Protein AF-A0A3N5IAL2-F1 (afdb_monomer)

pLDDT: mean 87.72, std 10.34, range [43.19, 95.81]

Secondary structure (DSSP, 8-state):
-----PPP----EEEEEEEEE-SS-EEEEEE---TTHHHHHHHHHHHHHHHS---B-------TT--STT---TT-SS-HHHHHHHHHH--B--SSSS-----B---SSS---GGGB-

Radius of gyration: 23.68 Å; Cα contacts (8 Å, |Δi|>4): 83; chains: 1; bounding box: 63×30×64 Å

Sequence (118 aa):
MQRNWRELIRPKKLEVDPDDHSRFYGKFVCEPLERGYGVTIGNSLRRVLISSLQGAAIVSVKIEGVLHEFSTIPGVVEDVTDILLNLKEVRCRLRGEEPRTIKLTKSGEGLVKAKDIL

Foldseek 3Di:
DDDPDDDFDAFPDWDWDPVFDDPPDTDIDTDDHDVPVCVVVVVVVVCCVVPPDDADADPDDDDPPDDDQQAADPPDPDGSVVVVVVRRVDGDDDDDDDDDDWDADDDDDDDDDPVRID

Nearest PDB structures (foldseek):
  4yfx-assembly1_B  TM=9.278E-01  e=4.797E-05  Escherichia coli O139:H28 str. E24377A
  4noi-assembly1_A  TM=7.561E-01  e=6.057E-03  Campylobacter jejuni subsp. jejuni NCTC 11168 = ATCC 700819

Structure (mmCIF, N/CA/C/O backbone):
data_AF-A0A3N5IAL2-F1
#
_entry.id   AF-A0A3N5IAL2-F1
#
loop_
_atom_site.group_PDB
_atom_site.id
_atom_site.type_symbol
_atom_site.label_atom_id
_atom_site.label_alt_id
_atom_site.label_comp_id
_atom_site.label_asym_id
_atom_site.label_entity_id
_atom_site.label_seq_id
_atom_site.pdbx_PDB_ins_code
_atom_site.Cartn_x
_atom_site.Cartn_y
_atom_site.Cartn_z
_atom_site.occupancy
_atom_site.B_iso_or_equiv
_atom_site.auth_seq_id
_atom_site.auth_comp_id
_atom_site.auth_asym_id
_atom_site.auth_atom_id
_atom_site.pdbx_PDB_model_num
ATOM 1 N N . MET A 1 1 ? 39.621 13.969 -38.472 1.00 43.19 1 MET A N 1
ATOM 2 C CA . MET A 1 1 ? 39.101 13.512 -37.165 1.00 43.19 1 MET A CA 1
ATOM 3 C C . MET A 1 1 ? 37.587 13.380 -37.289 1.00 43.19 1 MET A C 1
ATOM 5 O O . MET A 1 1 ? 36.880 14.377 -37.230 1.00 43.19 1 MET A O 1
ATOM 9 N N . GLN A 1 2 ? 37.097 12.185 -37.625 1.00 47.31 2 GLN A N 1
ATOM 10 C CA . GLN A 1 2 ? 35.679 11.959 -37.908 1.00 47.31 2 GLN A CA 1
ATOM 11 C C . GLN A 1 2 ? 34.928 11.905 -36.576 1.00 47.31 2 GLN A C 1
ATOM 13 O O . GLN A 1 2 ? 35.135 11.017 -35.753 1.00 47.31 2 GLN A O 1
ATOM 18 N N . ARG A 1 3 ? 34.128 12.934 -36.317 1.00 52.09 3 ARG A N 1
ATOM 19 C CA . ARG A 1 3 ? 33.300 13.044 -35.124 1.00 52.09 3 ARG A CA 1
ATOM 20 C C . ARG A 1 3 ? 32.190 11.974 -35.201 1.00 52.09 3 ARG A C 1
ATOM 22 O O . ARG A 1 3 ? 31.210 12.166 -35.907 1.00 52.09 3 ARG A O 1
ATOM 29 N N . ASN A 1 4 ? 32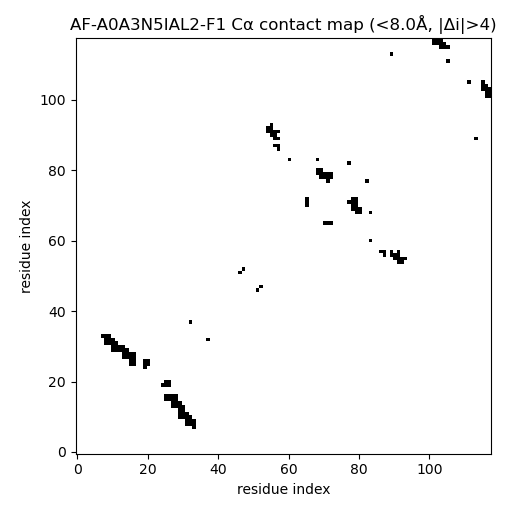.349 10.853 -34.495 1.00 54.28 4 ASN A N 1
ATOM 30 C CA . ASN A 1 4 ? 31.370 9.755 -34.406 1.00 54.28 4 ASN A CA 1
ATOM 31 C C . ASN A 1 4 ? 30.163 10.100 -33.500 1.00 54.28 4 ASN A C 1
ATOM 33 O O . ASN A 1 4 ? 29.844 9.352 -32.580 1.00 54.28 4 ASN A O 1
ATOM 37 N N . TRP A 1 5 ? 29.478 11.223 -33.722 1.00 63.41 5 TRP A N 1
ATOM 38 C CA . TRP A 1 5 ? 28.166 11.444 -33.099 1.00 63.41 5 TRP A CA 1
ATOM 39 C C . TRP A 1 5 ? 27.088 10.952 -34.062 1.00 63.41 5 TRP A C 1
ATOM 41 O O . TRP A 1 5 ? 26.652 11.665 -34.958 1.00 63.41 5 TRP A O 1
ATOM 51 N N . ARG A 1 6 ? 26.669 9.695 -33.901 1.00 66.12 6 ARG A N 1
ATOM 52 C CA . ARG A 1 6 ? 25.348 9.288 -34.390 1.00 66.12 6 ARG A CA 1
ATOM 53 C C . ARG A 1 6 ? 24.314 9.947 -33.479 1.00 66.12 6 ARG A C 1
ATOM 55 O O . ARG A 1 6 ? 24.491 9.936 -32.261 1.00 66.12 6 ARG A O 1
ATOM 62 N N . GLU A 1 7 ? 23.287 10.564 -34.057 1.00 74.19 7 GLU A N 1
ATOM 63 C CA . GLU A 1 7 ? 22.156 11.066 -33.277 1.00 74.19 7 GLU A CA 1
ATOM 64 C C . GLU A 1 7 ? 21.548 9.914 -32.468 1.00 74.19 7 GLU A C 1
ATOM 66 O O . GLU A 1 7 ? 21.325 8.828 -32.999 1.00 74.19 7 GLU A O 1
ATOM 71 N N . LEU A 1 8 ? 21.317 10.152 -31.176 1.00 76.38 8 LEU A N 1
ATOM 72 C CA . LEU A 1 8 ? 20.697 9.180 -30.277 1.00 76.38 8 LEU A CA 1
ATOM 73 C C . LEU A 1 8 ? 19.287 8.834 -30.762 1.00 76.38 8 LEU A C 1
ATOM 75 O O . LEU A 1 8 ? 18.479 9.739 -30.989 1.00 76.38 8 LEU A O 1
ATOM 79 N N . ILE A 1 9 ? 18.965 7.540 -30.833 1.00 81.62 9 ILE A N 1
ATOM 80 C CA . ILE A 1 9 ? 17.590 7.083 -31.051 1.00 81.62 9 ILE A CA 1
ATOM 81 C C . ILE A 1 9 ? 16.720 7.585 -29.894 1.00 81.62 9 ILE A C 1
ATOM 83 O O . ILE A 1 9 ? 16.898 7.203 -28.735 1.00 81.62 9 ILE A O 1
ATOM 87 N N . ARG A 1 10 ? 15.759 8.453 -30.222 1.00 79.69 10 ARG A N 1
ATOM 88 C CA . ARG A 1 10 ? 14.739 8.927 -29.284 1.00 79.69 10 ARG A CA 1
ATOM 89 C C . ARG A 1 10 ? 13.475 8.075 -29.425 1.00 79.69 10 ARG A C 1
ATOM 91 O O . ARG A 1 10 ? 13.070 7.805 -30.561 1.00 79.69 10 ARG A O 1
ATOM 98 N N . PRO A 1 11 ? 12.828 7.693 -28.312 1.00 82.12 11 PRO A N 1
ATOM 99 C CA . PRO A 1 11 ? 11.549 6.999 -28.372 1.00 82.12 11 PRO A CA 1
ATOM 100 C C . PRO A 1 11 ? 10.509 7.892 -29.050 1.00 82.12 11 PRO A C 1
ATOM 102 O O . PRO A 1 11 ? 10.432 9.092 -28.779 1.00 82.12 11 PRO A O 1
ATOM 105 N N . LYS A 1 12 ? 9.735 7.309 -29.970 1.00 77.56 12 LYS A N 1
ATOM 106 C CA . LYS A 1 12 ? 8.791 8.062 -30.813 1.00 77.56 12 LYS A CA 1
ATOM 107 C C . LYS A 1 12 ? 7.428 8.222 -30.150 1.00 77.56 12 LYS A C 1
ATOM 109 O O . LYS A 1 12 ? 6.737 9.200 -30.422 1.00 77.56 12 LYS A O 1
ATOM 114 N N . LYS A 1 13 ? 7.040 7.267 -29.300 1.00 80.00 13 LYS A N 1
ATOM 115 C CA . LYS A 1 13 ? 5.752 7.256 -28.608 1.00 80.00 13 LYS A CA 1
ATOM 116 C C . LYS A 1 13 ? 5.824 6.378 -27.359 1.00 80.00 13 LYS A C 1
ATOM 118 O O . LYS A 1 13 ? 6.564 5.399 -27.324 1.00 80.00 13 LYS A O 1
ATOM 123 N N . LEU A 1 14 ? 5.047 6.756 -26.348 1.00 84.25 14 LEU A N 1
ATOM 124 C CA . LEU A 1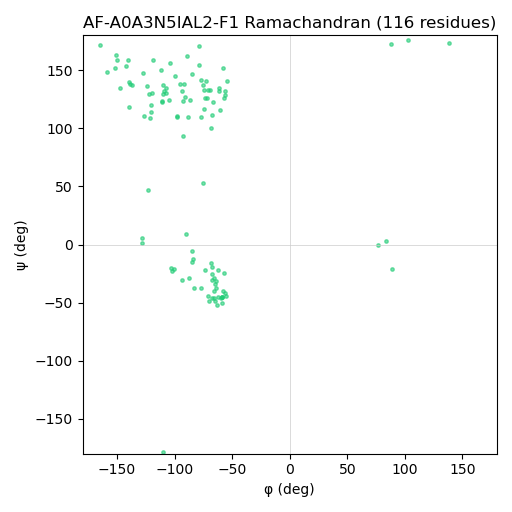 14 ? 4.709 5.901 -25.219 1.00 84.25 14 LEU A CA 1
ATOM 125 C C . LEU A 1 14 ? 3.327 5.315 -25.504 1.00 84.25 14 LEU A C 1
ATOM 127 O O . LEU A 1 14 ? 2.345 6.057 -25.543 1.00 84.25 14 LEU A O 1
ATOM 131 N N . GLU A 1 15 ? 3.258 4.016 -25.761 1.00 84.12 15 GLU A N 1
ATOM 132 C CA . GLU A 1 15 ? 1.990 3.331 -25.993 1.00 84.12 15 GLU A CA 1
ATOM 133 C C . GLU A 1 15 ? 1.477 2.741 -24.686 1.00 84.12 15 GLU A C 1
ATOM 135 O O . GLU A 1 15 ? 2.224 2.123 -23.928 1.00 84.12 15 GLU A O 1
ATOM 140 N N . VAL A 1 16 ? 0.201 2.983 -24.401 1.00 81.88 16 VAL A N 1
ATOM 141 C CA . VAL A 1 16 ? -0.500 2.358 -23.283 1.00 81.88 16 VAL A CA 1
ATOM 142 C C . VAL A 1 16 ? -1.158 1.111 -23.838 1.00 81.88 16 VAL A C 1
ATOM 144 O O . VAL A 1 16 ? -1.909 1.223 -24.804 1.00 81.88 16 VAL A O 1
ATOM 147 N N . ASP A 1 17 ? -0.858 -0.046 -23.257 1.00 76.75 17 ASP A N 1
ATOM 148 C CA . ASP A 1 17 ? -1.476 -1.310 -23.650 1.00 76.75 17 ASP A CA 1
ATOM 149 C C . ASP A 1 17 ? -2.971 -1.260 -23.271 1.00 76.75 17 ASP A C 1
ATOM 151 O O . ASP A 1 17 ? -3.290 -1.179 -22.079 1.00 76.75 17 ASP A O 1
ATOM 155 N N . PRO A 1 18 ? -3.895 -1.210 -24.249 1.00 65.75 18 PRO A N 1
ATOM 156 C CA . PRO A 1 18 ? -5.315 -1.029 -23.969 1.00 65.75 18 PRO A CA 1
ATOM 157 C C . PRO A 1 18 ? -5.964 -2.295 -23.395 1.00 65.75 18 PRO A C 1
ATOM 159 O O . PRO A 1 18 ? -6.987 -2.183 -22.719 1.00 65.75 18 PRO A O 1
ATOM 162 N N . ASP A 1 19 ? -5.362 -3.468 -23.618 1.00 67.69 19 ASP A N 1
ATOM 163 C CA . ASP A 1 19 ? -5.879 -4.760 -23.154 1.00 67.69 19 ASP A CA 1
ATOM 164 C C . ASP A 1 19 ? -5.456 -5.069 -21.706 1.00 67.69 19 ASP A C 1
ATOM 166 O O . ASP A 1 19 ? -6.052 -5.921 -21.046 1.00 67.69 19 ASP A O 1
ATOM 170 N N . ASP A 1 20 ? -4.464 -4.339 -21.182 1.00 64.00 20 ASP A N 1
ATOM 171 C CA . ASP A 1 20 ? -3.868 -4.545 -19.858 1.00 64.00 20 ASP A CA 1
ATOM 172 C C . ASP A 1 20 ? -3.956 -3.276 -18.992 1.00 64.00 20 ASP A C 1
ATOM 174 O O . ASP A 1 20 ? -2.989 -2.812 -18.376 1.00 64.00 20 ASP A O 1
ATOM 178 N N . HIS A 1 21 ? -5.146 -2.669 -18.974 1.00 66.06 21 HIS A N 1
ATOM 179 C CA . HIS A 1 21 ? -5.440 -1.516 -18.132 1.00 66.06 21 HIS A CA 1
ATOM 180 C C . HIS A 1 21 ? -6.596 -1.817 -17.180 1.00 66.06 21 HIS A C 1
ATOM 182 O O . HIS A 1 21 ? -7.753 -1.962 -17.569 1.00 66.06 21 HIS A O 1
ATOM 188 N N . SER A 1 22 ? -6.293 -1.846 -15.884 1.00 80.19 22 SER A N 1
ATOM 189 C CA . SER A 1 22 ? -7.308 -1.829 -14.831 1.00 80.19 22 SER A CA 1
ATOM 190 C C . SER A 1 22 ? -7.266 -0.494 -14.092 1.00 80.19 22 SER A C 1
ATOM 192 O O . SER A 1 22 ? -6.467 0.393 -14.394 1.00 80.19 22 SER A O 1
ATOM 194 N N . ARG A 1 23 ? -8.110 -0.329 -13.072 1.00 80.25 23 ARG A N 1
ATOM 195 C CA . ARG A 1 23 ? -8.045 0.850 -12.195 1.00 80.25 23 ARG A CA 1
ATOM 196 C C . ARG A 1 23 ? -6.711 0.956 -11.439 1.00 80.25 23 ARG A C 1
ATOM 198 O O . ARG A 1 23 ? -6.378 2.038 -10.962 1.00 80.25 23 ARG A O 1
ATOM 205 N N . PHE A 1 24 ? -5.990 -0.156 -11.276 1.00 84.38 24 PHE A N 1
ATOM 206 C CA . PHE A 1 24 ? -4.810 -0.261 -10.407 1.00 84.38 24 PHE A CA 1
ATOM 207 C C . PHE A 1 24 ? -3.575 -0.837 -11.101 1.00 84.38 24 PHE A C 1
ATOM 209 O O . PHE A 1 24 ? -2.541 -0.997 -10.461 1.00 84.38 24 PHE A O 1
ATOM 216 N N . TYR A 1 25 ? -3.683 -1.142 -12.389 1.00 88.25 25 TYR A N 1
ATOM 217 C CA . TYR A 1 25 ? -2.600 -1.663 -13.204 1.00 88.25 25 TYR A CA 1
ATOM 218 C C . TYR A 1 25 ? -2.621 -0.953 -14.554 1.00 88.25 25 TYR A C 1
ATOM 220 O O . TYR A 1 25 ? -3.696 -0.756 -15.122 1.00 88.25 25 TYR A O 1
ATOM 228 N N . GLY A 1 26 ? -1.444 -0.573 -15.039 1.00 88.62 26 GLY A N 1
ATOM 229 C CA . GLY A 1 26 ? -1.263 -0.023 -16.372 1.00 88.62 26 GLY A CA 1
ATOM 230 C C . GLY A 1 26 ? 0.099 -0.427 -16.915 1.00 88.62 26 GLY A C 1
ATOM 231 O O . GLY A 1 26 ? 1.109 -0.336 -16.208 1.00 88.62 26 GLY A O 1
ATOM 232 N N . LYS A 1 27 ? 0.117 -0.870 -18.169 1.00 89.31 27 LYS A N 1
ATOM 233 C CA . LYS A 1 27 ? 1.323 -1.275 -18.886 1.00 89.31 27 LYS A CA 1
ATOM 234 C C . LYS A 1 27 ? 1.649 -0.263 -19.976 1.00 89.31 27 LYS A C 1
ATOM 236 O O . LYS A 1 27 ? 0.802 0.110 -20.785 1.00 89.31 27 LYS A O 1
ATOM 241 N N . PHE A 1 28 ? 2.903 0.177 -19.979 1.00 88.69 28 PHE A N 1
ATOM 242 C CA . PHE A 1 28 ? 3.410 1.195 -20.890 1.00 88.69 28 PHE A CA 1
ATOM 243 C C . PHE A 1 28 ? 4.578 0.632 -21.695 1.00 88.69 28 PHE A C 1
ATOM 245 O O . PHE A 1 28 ? 5.526 0.092 -21.120 1.00 88.69 28 PHE A O 1
ATOM 252 N N . VAL A 1 29 ? 4.525 0.787 -23.014 1.00 89.69 29 VAL A N 1
ATOM 253 C CA . VAL A 1 29 ? 5.565 0.352 -23.950 1.00 89.69 29 VAL A CA 1
ATOM 254 C C . VAL A 1 29 ? 6.245 1.587 -24.533 1.00 89.69 29 VAL A C 1
ATOM 256 O O . VAL A 1 29 ? 5.595 2.478 -25.078 1.00 89.69 29 VAL A O 1
ATOM 259 N N . CYS A 1 30 ? 7.567 1.666 -24.377 1.00 89.44 30 CYS A N 1
ATOM 260 C CA . CYS A 1 30 ? 8.385 2.780 -24.849 1.00 89.44 30 CYS A CA 1
ATOM 261 C C . CYS A 1 30 ? 9.449 2.258 -25.812 1.00 89.44 30 CYS A C 1
ATOM 263 O O . CYS A 1 30 ? 10.403 1.598 -25.396 1.00 89.44 30 CYS A O 1
ATOM 265 N N . GLU A 1 31 ? 9.286 2.570 -27.093 1.00 87.75 31 GLU A N 1
ATOM 266 C CA . GLU A 1 31 ? 10.192 2.152 -28.158 1.00 87.75 31 GLU A CA 1
ATOM 267 C C . GLU A 1 31 ? 10.232 3.183 -29.306 1.00 87.75 31 GLU A C 1
ATOM 269 O O . GLU A 1 31 ? 9.327 4.016 -29.446 1.00 87.75 31 GLU A O 1
ATOM 274 N N . PRO A 1 32 ? 11.291 3.192 -30.138 1.00 90.44 32 PRO A N 1
ATOM 275 C CA . PRO A 1 32 ? 12.550 2.451 -30.004 1.00 90.44 32 PRO A CA 1
ATOM 276 C C . PRO A 1 32 ? 13.519 3.103 -29.001 1.00 90.44 32 PRO A C 1
ATOM 278 O O . PRO A 1 32 ? 13.493 4.315 -28.793 1.00 90.44 32 PRO A O 1
ATOM 281 N N . LEU A 1 33 ? 14.407 2.300 -28.407 1.00 88.31 33 LEU A N 1
ATOM 282 C CA . LEU A 1 33 ? 15.466 2.755 -27.500 1.00 88.31 33 LEU A CA 1
ATOM 283 C C . LEU A 1 33 ? 16.830 2.230 -27.956 1.00 88.31 33 LEU A C 1
ATOM 285 O O . LEU A 1 33 ? 16.938 1.119 -28.474 1.00 88.31 33 LEU A O 1
ATOM 289 N N . GLU A 1 34 ? 17.879 3.012 -27.707 1.00 89.31 34 GLU A N 1
ATOM 290 C CA . GLU A 1 34 ? 19.259 2.557 -27.876 1.00 89.31 34 GLU A CA 1
ATOM 291 C C . GLU A 1 34 ? 19.560 1.325 -27.017 1.00 89.31 34 GLU A C 1
ATOM 293 O O . GLU A 1 34 ? 19.012 1.132 -25.922 1.00 89.31 34 GLU A O 1
ATOM 298 N N . ARG A 1 35 ? 20.507 0.501 -27.475 1.00 88.00 35 ARG A N 1
ATOM 299 C CA . ARG A 1 35 ? 20.944 -0.668 -26.706 1.00 88.00 35 ARG A CA 1
ATOM 300 C C . ARG A 1 35 ? 21.430 -0.227 -25.319 1.00 88.00 35 ARG A C 1
ATOM 302 O O . ARG A 1 35 ? 22.299 0.627 -25.190 1.00 88.00 35 ARG A O 1
ATOM 309 N N . GLY A 1 36 ? 20.863 -0.832 -24.276 1.00 89.94 36 GLY A N 1
ATOM 310 C CA . GLY A 1 36 ? 21.172 -0.523 -22.875 1.00 89.94 36 GLY A CA 1
ATOM 311 C C . GLY A 1 36 ? 20.320 0.592 -22.254 1.00 89.94 36 GLY A C 1
ATOM 312 O O . GLY A 1 36 ? 20.150 0.595 -21.036 1.00 89.94 36 GLY A O 1
ATOM 313 N N . TYR A 1 37 ? 19.693 1.472 -23.046 1.00 91.00 37 TYR A N 1
ATOM 314 C CA . TYR A 1 37 ? 18.871 2.569 -22.509 1.00 91.00 37 TYR A CA 1
ATOM 315 C C . TYR A 1 37 ? 17.602 2.072 -21.814 1.00 91.00 37 TYR A C 1
ATOM 317 O O . TYR A 1 37 ? 17.177 2.682 -20.835 1.00 91.00 37 TYR A O 1
ATOM 325 N N . GLY A 1 38 ? 17.039 0.940 -22.250 1.00 92.31 38 GLY A N 1
ATOM 326 C CA . GLY A 1 38 ? 15.903 0.313 -21.568 1.00 92.31 38 GLY A CA 1
ATOM 327 C C . GLY A 1 38 ? 16.195 0.002 -20.095 1.00 92.31 38 GLY A C 1
ATOM 328 O O . GLY A 1 38 ? 15.377 0.303 -19.230 1.00 92.31 38 GLY A O 1
ATOM 329 N N . VAL A 1 39 ? 17.394 -0.507 -19.785 1.00 94.75 39 VAL A N 1
ATOM 330 C CA . VAL A 1 39 ? 17.812 -0.795 -18.401 1.00 94.75 39 VAL A CA 1
ATOM 331 C C . VAL A 1 39 ? 18.050 0.500 -17.627 1.00 94.75 39 VAL A C 1
ATOM 333 O O . VAL A 1 39 ? 17.583 0.633 -16.497 1.00 94.75 39 VAL A O 1
ATOM 336 N N . THR A 1 40 ? 18.731 1.474 -18.234 1.00 94.19 40 THR A N 1
ATOM 337 C CA . THR A 1 40 ? 19.012 2.776 -17.611 1.00 94.19 40 THR A CA 1
ATOM 338 C C . THR A 1 40 ? 17.729 3.509 -17.220 1.00 94.19 40 THR A C 1
ATOM 340 O O . THR A 1 40 ? 17.583 3.940 -16.074 1.00 94.19 40 THR A O 1
ATOM 343 N N . ILE A 1 41 ? 16.778 3.621 -18.149 1.00 92.44 41 ILE A N 1
ATOM 344 C CA . ILE A 1 41 ? 15.492 4.289 -17.924 1.00 92.44 41 ILE A CA 1
ATOM 345 C C . ILE A 1 41 ? 14.627 3.461 -16.970 1.00 92.44 41 ILE A C 1
ATOM 347 O O . ILE A 1 41 ? 14.134 4.000 -15.983 1.00 92.44 41 ILE A O 1
ATOM 351 N N . GLY A 1 42 ? 14.490 2.153 -17.210 1.00 93.50 42 GLY A N 1
ATOM 352 C CA . GLY A 1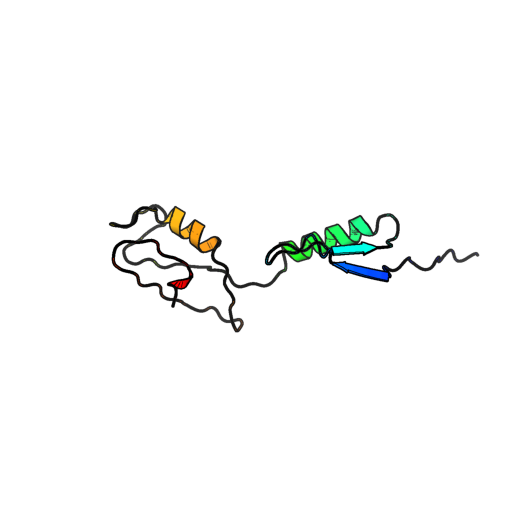 42 ? 13.650 1.268 -16.402 1.00 93.50 42 GLY A CA 1
ATOM 353 C C . GLY A 1 42 ? 14.067 1.227 -14.933 1.00 93.50 42 GLY A C 1
ATOM 354 O O . GLY A 1 42 ? 13.227 1.394 -14.049 1.00 93.50 42 GLY A O 1
ATOM 355 N N . ASN A 1 43 ? 15.366 1.100 -14.648 1.00 94.88 43 ASN A N 1
ATOM 356 C CA . ASN A 1 43 ? 15.867 1.123 -13.272 1.00 94.88 43 ASN A CA 1
ATOM 357 C C . ASN A 1 43 ? 15.661 2.484 -12.606 1.00 94.88 43 ASN A C 1
ATOM 359 O O . ASN A 1 43 ? 15.298 2.543 -11.430 1.00 94.88 43 ASN A O 1
ATOM 363 N N . SER A 1 44 ? 15.875 3.572 -13.347 1.00 94.38 44 SER A N 1
ATOM 364 C CA . SER A 1 44 ? 15.687 4.925 -12.821 1.00 94.38 44 SER A CA 1
ATOM 365 C C . SER A 1 44 ? 14.220 5.178 -12.473 1.00 94.38 44 SER A C 1
ATOM 367 O O . SER A 1 44 ? 13.920 5.575 -11.348 1.00 94.38 44 SER A O 1
ATOM 369 N N . LEU A 1 45 ? 13.299 4.855 -13.387 1.00 93.88 45 LEU A N 1
ATOM 370 C CA . LEU A 1 45 ? 11.859 4.978 -13.164 1.00 93.88 45 LEU A CA 1
ATOM 371 C C . LEU A 1 45 ? 11.383 4.078 -12.024 1.00 93.88 45 LEU A C 1
ATOM 373 O O . LEU A 1 45 ? 10.672 4.553 -11.146 1.00 93.88 45 LEU A O 1
ATOM 377 N N . ARG A 1 46 ? 11.821 2.813 -11.970 1.00 94.75 46 ARG A N 1
ATOM 378 C CA . ARG A 1 46 ? 11.476 1.894 -10.875 1.00 94.75 46 ARG A CA 1
ATOM 379 C C . ARG A 1 46 ? 11.852 2.473 -9.513 1.00 94.75 46 ARG A C 1
ATOM 381 O O . ARG A 1 46 ? 11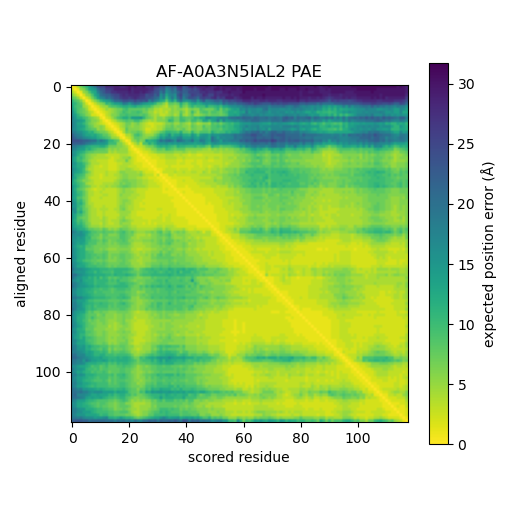.063 2.385 -8.580 1.00 94.75 46 ARG A O 1
ATOM 388 N N . ARG A 1 47 ? 13.047 3.059 -9.386 1.00 94.69 47 ARG A N 1
ATOM 389 C CA . ARG A 1 47 ? 13.488 3.680 -8.129 1.00 94.69 47 ARG A CA 1
ATOM 390 C C . ARG A 1 47 ? 12.587 4.849 -7.752 1.00 94.69 47 ARG A C 1
ATOM 392 O O . ARG A 1 47 ? 12.047 4.841 -6.656 1.00 94.69 47 ARG A O 1
ATOM 399 N N . VAL A 1 48 ? 12.374 5.787 -8.675 1.00 94.19 48 VAL A N 1
ATOM 400 C CA . VAL A 1 48 ? 11.536 6.974 -8.439 1.00 94.19 48 VAL A CA 1
ATOM 401 C C . VAL A 1 48 ? 10.107 6.581 -8.057 1.00 94.19 48 VAL A C 1
ATOM 403 O O . VAL A 1 48 ? 9.572 7.105 -7.082 1.00 94.19 48 VAL A O 1
ATOM 406 N N . LEU A 1 49 ? 9.511 5.623 -8.771 1.00 92.75 49 LEU A N 1
ATOM 407 C CA . LEU A 1 49 ? 8.145 5.164 -8.519 1.00 92.75 49 LEU A CA 1
ATOM 408 C C . LEU A 1 49 ? 7.989 4.475 -7.156 1.00 92.75 49 LEU A C 1
ATOM 410 O O . LEU A 1 49 ? 6.944 4.606 -6.533 1.00 92.75 49 LEU A O 1
ATOM 414 N N . ILE A 1 50 ? 9.008 3.762 -6.670 1.00 92.12 50 ILE A N 1
ATOM 415 C CA . ILE A 1 50 ? 8.939 3.067 -5.374 1.00 92.12 50 ILE A CA 1
ATOM 416 C C . ILE A 1 50 ? 9.259 4.009 -4.206 1.00 92.12 50 ILE A C 1
ATOM 418 O O . ILE A 1 50 ? 8.658 3.875 -3.145 1.00 92.12 50 ILE A O 1
ATOM 422 N N . SER A 1 51 ? 10.206 4.940 -4.365 1.00 92.31 51 SER A N 1
ATOM 423 C CA . SER A 1 51 ? 10.734 5.713 -3.230 1.00 92.31 51 SER A CA 1
ATOM 424 C C . SER A 1 51 ? 10.220 7.142 -3.109 1.00 92.31 51 SER A C 1
ATOM 426 O O . SER A 1 51 ? 10.380 7.741 -2.051 1.00 92.31 51 SER A O 1
ATOM 428 N N . SER A 1 52 ? 9.699 7.733 -4.185 1.00 90.00 52 SER A N 1
ATOM 429 C CA . SER A 1 52 ? 9.514 9.192 -4.266 1.00 90.00 52 SER A CA 1
ATOM 430 C C . SER A 1 52 ? 8.105 9.618 -4.664 1.00 90.00 52 SER A C 1
ATOM 432 O O . SER A 1 52 ? 7.860 10.809 -4.850 1.00 90.00 52 SER A O 1
ATOM 434 N N . LEU A 1 53 ? 7.170 8.673 -4.785 1.00 89.25 53 LEU A N 1
ATOM 435 C CA . LEU A 1 53 ? 5.770 9.010 -5.001 1.00 89.25 53 LEU A CA 1
ATOM 436 C C . LEU A 1 53 ? 5.157 9.584 -3.726 1.00 89.25 53 LEU A C 1
ATOM 438 O O . LEU A 1 53 ? 5.189 8.973 -2.660 1.00 89.25 53 LEU A O 1
ATOM 442 N N . GLN A 1 54 ? 4.566 10.763 -3.872 1.00 88.62 54 GLN A N 1
ATOM 443 C CA . GLN A 1 54 ? 3.775 11.392 -2.828 1.00 88.62 54 GLN A CA 1
ATOM 444 C C . GLN A 1 54 ? 2.396 10.733 -2.753 1.00 88.62 54 GLN A C 1
ATOM 446 O O . GLN A 1 54 ? 1.784 10.396 -3.769 1.00 88.62 54 GLN A O 1
ATOM 451 N N . GLY A 1 55 ? 1.891 10.575 -1.536 1.00 89.62 55 GLY A N 1
ATOM 452 C CA . GLY A 1 55 ? 0.585 9.993 -1.272 1.00 89.62 55 GLY A CA 1
ATOM 453 C C . GLY A 1 55 ? 0.133 10.289 0.151 1.00 89.62 55 GLY A C 1
ATOM 454 O O . GLY A 1 55 ? 0.896 10.808 0.962 1.00 89.62 55 GLY A O 1
ATOM 455 N N . ALA A 1 56 ? -1.120 9.956 0.445 1.00 92.00 56 ALA A N 1
ATOM 456 C CA . ALA A 1 56 ? -1.669 10.030 1.791 1.00 92.00 56 ALA A CA 1
ATOM 457 C C . ALA A 1 56 ? -1.836 8.614 2.345 1.00 92.00 56 ALA A C 1
ATOM 459 O O . ALA A 1 56 ? -2.362 7.738 1.658 1.00 92.00 56 ALA A O 1
ATOM 460 N N . ALA A 1 57 ? -1.426 8.409 3.592 1.00 92.88 57 ALA A N 1
ATOM 461 C CA . ALA A 1 57 ? -1.565 7.147 4.305 1.00 92.88 57 ALA A CA 1
ATOM 462 C C . ALA A 1 57 ? -1.951 7.407 5.764 1.00 92.88 57 ALA A C 1
ATOM 464 O O . ALA A 1 57 ? -1.731 8.500 6.291 1.00 92.88 57 ALA A O 1
ATOM 465 N N . ILE A 1 58 ? -2.529 6.399 6.415 1.00 94.38 58 ILE A N 1
ATOM 466 C CA . ILE A 1 58 ? -2.787 6.434 7.855 1.00 94.38 58 ILE A CA 1
ATOM 467 C C . ILE A 1 58 ? -1.448 6.230 8.569 1.00 94.38 58 ILE A C 1
ATOM 469 O O . ILE A 1 58 ? -0.813 5.189 8.421 1.00 94.38 58 ILE A O 1
ATOM 473 N N . VAL A 1 59 ? -1.010 7.242 9.316 1.00 94.12 59 VAL A N 1
ATOM 474 C CA . VAL A 1 59 ? 0.297 7.247 10.002 1.00 94.12 59 VAL A CA 1
ATOM 475 C C . VAL A 1 59 ? 0.196 6.948 11.494 1.00 94.12 59 VAL A C 1
ATOM 477 O O . VAL A 1 59 ? 1.167 6.509 12.102 1.00 94.12 59 VAL A O 1
ATOM 480 N N . SER A 1 60 ? -0.967 7.184 12.095 1.00 93.81 60 SER A N 1
ATOM 481 C CA . SER A 1 60 ? -1.217 6.937 13.510 1.00 93.81 60 SER A CA 1
ATOM 482 C C . SER A 1 60 ? -2.689 6.628 13.743 1.00 93.81 60 SER A C 1
ATOM 484 O O . SER A 1 60 ? -3.566 7.052 12.987 1.00 93.81 60 SER A O 1
ATOM 486 N N . VAL A 1 61 ? -2.951 5.855 14.793 1.00 94.56 61 VAL A N 1
ATOM 487 C CA . VAL A 1 61 ? -4.292 5.435 15.194 1.00 94.56 61 VAL A CA 1
ATOM 488 C C . VAL A 1 61 ? -4.364 5.522 16.711 1.00 94.56 61 VAL A C 1
ATOM 490 O O . VAL A 1 61 ? -3.428 5.136 17.407 1.00 94.56 61 VAL A O 1
ATOM 493 N N . LYS A 1 62 ? -5.483 6.030 17.224 1.00 94.25 62 LYS A N 1
ATOM 494 C CA . LYS A 1 62 ? -5.820 5.979 18.645 1.00 94.25 62 LYS A CA 1
ATOM 495 C C . LYS A 1 62 ? -7.130 5.220 18.787 1.00 94.25 62 LYS A C 1
ATOM 497 O O . LYS A 1 62 ? -8.141 5.655 18.242 1.00 94.25 62 LYS A O 1
ATOM 502 N N . ILE A 1 63 ? -7.098 4.117 19.526 1.00 94.25 63 ILE A N 1
ATOM 503 C CA . ILE A 1 63 ? -8.272 3.290 19.810 1.00 94.25 63 ILE A CA 1
ATOM 504 C C . ILE A 1 63 ? -8.634 3.473 21.284 1.00 94.25 63 ILE A C 1
ATOM 506 O O . ILE A 1 63 ? -7.769 3.461 22.159 1.00 94.25 63 ILE A O 1
ATOM 510 N N . GLU A 1 64 ? -9.911 3.708 21.563 1.00 92.06 64 GLU A N 1
ATOM 511 C CA . GLU A 1 64 ? -10.393 3.904 22.928 1.00 92.06 64 GLU A CA 1
ATOM 512 C C . GLU A 1 64 ? -10.325 2.593 23.723 1.00 92.06 64 GLU A C 1
ATOM 514 O O . GLU A 1 64 ? -10.718 1.540 23.229 1.00 92.06 64 GLU A O 1
ATOM 519 N N . GLY A 1 65 ? -9.791 2.652 24.945 1.00 90.88 65 GLY A N 1
ATOM 520 C CA . GLY A 1 65 ? -9.6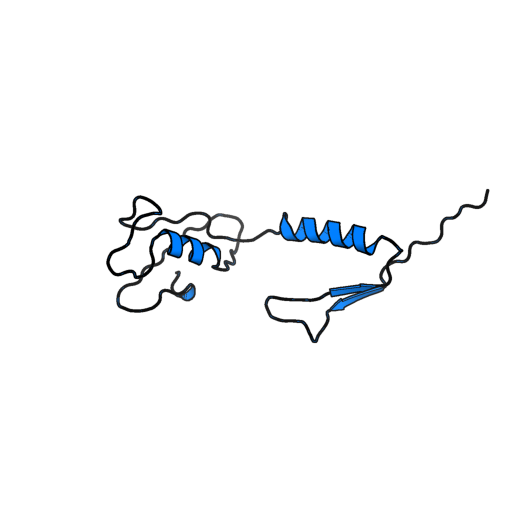34 1.476 25.810 1.00 90.88 65 GLY A CA 1
ATOM 521 C C . GLY A 1 65 ? -8.468 0.545 25.451 1.00 90.88 65 GLY A C 1
ATOM 522 O O . GLY A 1 65 ? -8.244 -0.428 26.163 1.00 90.88 65 GLY A O 1
ATOM 523 N N . VAL A 1 66 ? -7.697 0.847 24.403 1.00 93.94 66 VAL A N 1
ATOM 524 C CA . VAL A 1 66 ? -6.527 0.066 23.974 1.00 93.94 66 VAL A CA 1
ATOM 525 C C . VAL A 1 66 ? -5.245 0.789 24.371 1.00 93.94 66 VAL A C 1
ATOM 527 O O . VAL A 1 66 ? -5.034 1.946 24.005 1.00 93.94 66 VAL A O 1
ATOM 530 N N . LEU A 1 67 ? -4.380 0.099 25.116 1.00 91.31 67 LEU A N 1
ATOM 531 C CA . LEU A 1 67 ? -3.096 0.642 25.573 1.00 91.31 67 LEU A CA 1
ATOM 532 C C . LEU A 1 67 ? -1.930 0.298 24.637 1.00 91.31 67 LEU A C 1
ATOM 534 O O . LEU A 1 67 ? -0.983 1.075 24.551 1.00 91.31 67 LEU A O 1
ATOM 538 N N . HIS A 1 68 ? -1.987 -0.851 23.961 1.00 93.44 68 HIS A N 1
ATOM 539 C CA . HIS A 1 68 ? -0.926 -1.352 23.087 1.00 93.44 68 HIS A CA 1
ATOM 540 C C . HIS A 1 68 ? -1.497 -2.220 21.957 1.00 93.44 68 HIS A C 1
ATOM 542 O O . HIS A 1 68 ? -2.610 -2.731 22.040 1.00 93.44 68 HIS A O 1
ATOM 548 N N . GLU A 1 69 ? -0.701 -2.443 20.919 1.00 89.44 69 GLU A N 1
ATOM 549 C CA . GLU A 1 69 ? -1.060 -3.133 19.676 1.00 89.44 69 GLU A CA 1
ATOM 550 C C . GLU A 1 69 ? -1.359 -4.633 19.826 1.00 89.44 69 GLU A C 1
ATOM 552 O O . GLU A 1 69 ? -2.020 -5.221 18.977 1.00 89.44 69 GLU A O 1
ATOM 557 N N . PHE A 1 70 ? -0.904 -5.251 20.917 1.00 93.00 70 PHE A N 1
ATOM 558 C CA . PHE A 1 70 ? -1.126 -6.676 21.199 1.00 93.00 70 PHE A CA 1
ATOM 559 C C . PHE A 1 70 ? -2.409 -6.971 21.991 1.00 93.00 70 PHE A C 1
ATOM 561 O O . PHE A 1 70 ? -2.574 -8.075 22.504 1.00 93.00 70 PHE A O 1
ATOM 568 N N . SER A 1 71 ? -3.283 -5.981 22.199 1.00 94.44 71 SER A N 1
ATOM 569 C CA . SER A 1 71 ? -4.517 -6.185 22.960 1.00 94.44 71 SER A CA 1
ATOM 570 C C . SER A 1 71 ? -5.671 -6.627 22.064 1.00 94.44 71 SER A C 1
ATOM 572 O O . SER A 1 71 ? -5.675 -6.402 20.855 1.00 94.44 71 SER A O 1
ATOM 574 N N . THR A 1 72 ? -6.705 -7.182 22.684 1.00 94.12 72 THR A N 1
ATOM 575 C CA . THR A 1 72 ? -7.987 -7.480 22.039 1.00 94.12 72 THR A CA 1
ATOM 576 C C . THR A 1 72 ? -9.042 -6.459 22.454 1.00 94.12 72 THR A C 1
ATOM 578 O O . THR A 1 72 ? -8.932 -5.824 23.505 1.00 94.12 72 THR A O 1
ATOM 581 N N . ILE A 1 73 ? -10.067 -6.281 21.619 1.00 92.94 73 ILE A N 1
ATOM 582 C CA . ILE A 1 73 ? -11.196 -5.390 21.900 1.00 92.94 73 ILE A CA 1
ATOM 583 C C . ILE A 1 73 ? -12.439 -6.259 22.126 1.00 92.94 73 ILE A C 1
ATOM 585 O O . ILE A 1 73 ? -12.804 -7.032 21.238 1.00 92.94 73 ILE A O 1
ATOM 589 N N . PRO A 1 74 ? -13.119 -6.156 23.283 1.00 91.88 74 PRO A N 1
ATOM 590 C CA . PRO A 1 74 ? -14.342 -6.911 23.527 1.00 91.88 74 PRO A CA 1
ATOM 591 C C . PRO A 1 74 ? -15.399 -6.653 22.445 1.00 91.88 74 PRO A C 1
ATOM 593 O O . PRO A 1 74 ? -15.728 -5.506 22.150 1.00 91.88 74 PRO A O 1
ATOM 596 N N . GLY A 1 75 ? -15.946 -7.726 21.870 1.00 90.81 75 GLY A N 1
ATOM 597 C CA . GLY A 1 75 ? -16.955 -7.648 20.807 1.00 90.81 75 GLY A CA 1
ATOM 598 C C . GLY A 1 75 ? -16.395 -7.454 19.394 1.00 90.81 75 GLY A C 1
ATOM 599 O O . GLY A 1 75 ? -17.181 -7.353 18.454 1.00 90.81 75 GLY A O 1
ATOM 600 N N . VAL A 1 76 ? -15.069 -7.442 19.224 1.00 93.75 76 VAL A N 1
ATOM 601 C CA . VAL A 1 76 ? -14.398 -7.426 17.917 1.00 93.75 76 VAL A CA 1
ATOM 602 C C . VAL A 1 76 ? -13.712 -8.771 17.687 1.00 93.75 76 VAL A C 1
ATOM 604 O O . VAL A 1 76 ? -13.126 -9.342 18.604 1.00 93.75 76 VAL A O 1
ATOM 607 N N . VAL A 1 77 ? -13.834 -9.299 16.468 1.00 93.81 77 VAL A N 1
ATOM 608 C CA . VAL A 1 77 ? -13.281 -10.612 16.092 1.00 93.81 77 VAL A CA 1
ATOM 609 C C . VAL A 1 77 ? -11.767 -10.544 15.866 1.00 93.81 77 VAL A C 1
ATOM 611 O O . VAL A 1 77 ? -11.056 -11.478 16.219 1.00 93.81 77 VAL A O 1
ATOM 614 N N . GLU A 1 78 ? -11.295 -9.448 15.278 1.00 94.31 78 GLU A N 1
ATOM 615 C CA . GLU A 1 78 ? -9.885 -9.189 14.969 1.00 94.31 78 GLU A CA 1
ATOM 616 C C . GLU A 1 78 ? -9.161 -8.583 16.180 1.00 94.31 78 GLU A C 1
ATOM 618 O O . GLU A 1 78 ? -9.751 -7.817 16.953 1.00 94.31 78 GLU A O 1
ATOM 623 N N . ASP A 1 79 ? -7.875 -8.897 16.342 1.00 95.06 79 ASP A N 1
ATOM 624 C CA . ASP A 1 79 ? -7.042 -8.218 17.332 1.00 95.06 79 ASP A CA 1
ATOM 625 C C . ASP A 1 79 ? -6.586 -6.831 16.838 1.00 95.06 79 ASP A C 1
ATOM 627 O O . ASP A 1 79 ? -6.801 -6.435 15.689 1.00 95.06 79 ASP A O 1
ATOM 631 N N . VAL A 1 80 ? -5.973 -6.038 17.722 1.00 95.81 80 VAL A N 1
ATOM 632 C CA . VAL A 1 80 ? -5.528 -4.687 17.350 1.00 95.81 80 VAL A CA 1
ATOM 633 C C . VAL A 1 80 ? -4.445 -4.719 16.264 1.00 95.81 80 VAL A C 1
ATOM 635 O O . VAL A 1 80 ? -4.406 -3.813 15.432 1.00 95.81 80 VAL A O 1
ATOM 638 N N . THR A 1 81 ? -3.595 -5.744 16.216 1.00 95.75 81 THR A N 1
ATOM 639 C CA . THR A 1 81 ? -2.543 -5.865 15.198 1.00 95.75 81 THR A CA 1
ATOM 640 C C . THR A 1 81 ? -3.146 -6.088 13.814 1.00 95.75 81 THR A C 1
ATOM 642 O O . THR A 1 81 ? -2.779 -5.378 12.874 1.00 95.75 81 THR A O 1
ATOM 645 N N . ASP A 1 82 ? -4.120 -6.987 13.697 1.00 95.50 82 ASP A N 1
ATOM 646 C CA . ASP A 1 82 ? -4.869 -7.237 12.465 1.00 95.50 82 ASP A CA 1
ATOM 647 C C . ASP A 1 82 ? -5.574 -5.964 11.981 1.00 95.50 82 ASP A C 1
ATOM 649 O O . ASP A 1 82 ? -5.457 -5.575 10.815 1.00 95.50 82 ASP A O 1
ATOM 653 N N . ILE A 1 83 ? -6.221 -5.234 12.895 1.00 94.94 83 ILE A N 1
ATOM 654 C CA . ILE A 1 83 ? -6.856 -3.947 12.583 1.00 94.94 83 ILE A CA 1
ATOM 655 C C . ILE A 1 83 ? -5.825 -2.947 12.040 1.00 94.94 83 ILE A C 1
ATOM 657 O O . ILE A 1 83 ? -6.081 -2.273 11.039 1.00 94.94 83 ILE A O 1
ATOM 661 N N . LEU A 1 84 ? -4.647 -2.840 12.661 1.00 95.06 84 LEU A N 1
ATOM 662 C CA . LEU A 1 84 ? -3.584 -1.943 12.198 1.00 95.06 84 LEU A CA 1
ATOM 663 C C . LEU A 1 84 ? -3.055 -2.336 10.812 1.00 95.06 84 LEU A C 1
ATOM 665 O O . LEU A 1 84 ? -2.755 -1.449 10.008 1.00 95.06 84 LEU A O 1
ATOM 669 N N . LEU A 1 85 ? -2.946 -3.632 10.510 1.00 95.50 85 LEU A N 1
ATOM 670 C CA . LEU A 1 85 ? -2.556 -4.118 9.185 1.00 95.50 85 LEU A CA 1
ATOM 671 C C . LEU A 1 85 ? -3.617 -3.772 8.135 1.00 95.50 85 LEU A C 1
ATOM 673 O O . LEU A 1 85 ? -3.275 -3.183 7.110 1.00 95.50 85 LEU A O 1
ATOM 6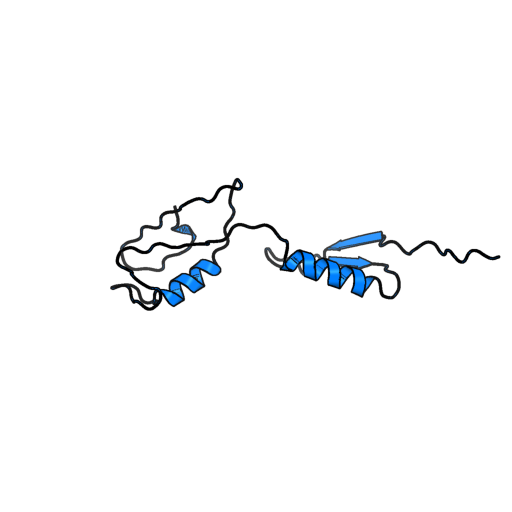77 N N . ASN A 1 86 ? -4.895 -4.004 8.435 1.00 95.38 86 ASN A N 1
ATOM 678 C CA . ASN A 1 86 ? -6.007 -3.620 7.565 1.00 95.38 86 ASN A CA 1
ATOM 679 C C . ASN A 1 86 ? -6.023 -2.108 7.282 1.00 95.38 86 ASN A C 1
ATOM 681 O O . ASN A 1 86 ? -6.254 -1.682 6.150 1.00 95.38 86 ASN A O 1
ATOM 685 N N . LEU A 1 87 ? -5.724 -1.272 8.284 1.00 94.88 87 LEU A N 1
ATOM 686 C CA . LEU A 1 87 ? -5.651 0.183 8.114 1.00 94.88 87 LEU A CA 1
ATOM 687 C C . LEU A 1 87 ? -4.510 0.626 7.185 1.00 94.88 87 LEU A C 1
ATOM 689 O O . LEU A 1 87 ? -4.660 1.638 6.498 1.00 94.88 87 LEU A O 1
ATOM 693 N N . LYS A 1 88 ? -3.402 -0.123 7.096 1.00 94.19 88 LYS A N 1
ATOM 694 C CA . LYS A 1 88 ? -2.319 0.167 6.133 1.00 94.19 88 LYS A CA 1
ATOM 695 C C . LYS A 1 88 ? -2.740 -0.056 4.681 1.00 94.19 88 LYS A C 1
ATOM 697 O O . LYS A 1 88 ? -2.175 0.569 3.787 1.00 94.19 88 LYS A O 1
ATOM 702 N N . GLU A 1 89 ? -3.726 -0.915 4.437 1.00 93.75 89 GLU A N 1
ATOM 703 C CA . GLU A 1 89 ? -4.246 -1.183 3.092 1.00 93.75 89 GLU A CA 1
ATOM 704 C C . GLU A 1 89 ? -5.302 -0.163 2.638 1.00 93.75 89 GLU A C 1
ATOM 706 O O . GLU A 1 89 ? -5.649 -0.092 1.451 1.00 93.75 89 GLU A O 1
ATOM 711 N N . VAL A 1 90 ? -5.809 0.664 3.561 1.00 93.38 90 VAL A N 1
ATOM 712 C CA . VAL A 1 90 ? -6.808 1.690 3.255 1.00 93.38 90 VAL A CA 1
ATOM 713 C C . VAL A 1 90 ? -6.199 2.768 2.360 1.00 93.38 90 VAL A C 1
ATOM 715 O O . VAL A 1 90 ? -5.222 3.436 2.691 1.00 93.38 90 VAL A O 1
ATOM 718 N N . ARG A 1 91 ? -6.827 2.974 1.200 1.00 90.88 91 ARG A N 1
ATOM 719 C CA . ARG A 1 91 ? -6.380 3.949 0.201 1.00 90.88 91 ARG A CA 1
ATOM 720 C C . ARG A 1 91 ? -6.988 5.317 0.478 1.00 90.88 91 ARG A C 1
ATOM 722 O O . ARG A 1 91 ? -8.178 5.528 0.246 1.00 90.88 91 ARG A O 1
ATOM 729 N N . CYS A 1 92 ? -6.151 6.256 0.904 1.00 89.94 92 CYS A N 1
ATOM 730 C CA . CYS A 1 92 ? -6.558 7.617 1.233 1.00 89.94 92 CYS A CA 1
ATOM 731 C C . CYS A 1 92 ? -6.247 8.596 0.095 1.00 89.94 92 CYS A C 1
ATOM 733 O O . CYS A 1 92 ? -5.226 8.502 -0.586 1.00 89.94 92 CYS A O 1
ATOM 735 N N . ARG A 1 93 ? -7.119 9.592 -0.085 1.00 89.25 93 ARG A N 1
ATOM 736 C CA . ARG A 1 93 ? -6.845 10.770 -0.914 1.00 89.25 93 ARG A CA 1
ATOM 737 C C . ARG A 1 93 ? -7.091 12.015 -0.079 1.00 89.25 93 ARG A C 1
ATOM 739 O O . ARG A 1 93 ? -8.235 12.328 0.238 1.00 89.25 93 ARG A O 1
ATOM 746 N N . LEU A 1 94 ? -6.019 12.720 0.251 1.00 89.81 94 LEU A N 1
ATOM 747 C CA . LEU A 1 94 ? -6.073 13.957 1.015 1.00 89.81 94 LEU A CA 1
ATOM 748 C C . LEU A 1 94 ? -6.153 15.158 0.066 1.00 89.81 94 LEU A C 1
ATOM 750 O O . LEU A 1 94 ? -5.483 15.188 -0.965 1.00 89.81 94 LEU A O 1
ATOM 754 N N . ARG A 1 95 ? -6.995 16.140 0.398 1.00 88.19 95 ARG A N 1
ATOM 755 C CA . ARG A 1 95 ? -6.984 17.457 -0.252 1.00 88.19 95 ARG A CA 1
ATOM 756 C C . ARG A 1 95 ? -6.181 18.412 0.634 1.00 88.19 95 ARG A C 1
ATOM 758 O O . ARG A 1 95 ? -6.655 18.774 1.712 1.00 88.19 95 ARG A O 1
ATOM 765 N N . GLY A 1 96 ? -4.997 18.798 0.168 1.00 88.69 96 GLY A N 1
ATOM 766 C CA . GLY A 1 96 ? -4.017 19.587 0.923 1.00 88.69 96 GLY A CA 1
ATOM 767 C C . GLY A 1 96 ? -2.863 18.736 1.460 1.00 88.69 96 GLY A C 1
ATOM 768 O O . GLY A 1 96 ? -2.863 17.518 1.294 1.00 88.69 96 GLY A O 1
ATOM 769 N N . GLU A 1 97 ? -1.889 19.399 2.079 1.00 86.19 97 GLU A N 1
ATOM 770 C CA . GLU A 1 97 ? -0.642 18.779 2.561 1.00 86.19 97 GLU A CA 1
ATOM 771 C C . GLU A 1 97 ? -0.656 18.505 4.073 1.00 86.19 97 GLU A C 1
ATOM 773 O O . GLU A 1 97 ? 0.062 17.633 4.554 1.00 86.19 97 GLU A O 1
ATOM 778 N N . GLU A 1 98 ? -1.519 19.200 4.816 1.00 91.62 98 GLU A N 1
ATOM 779 C CA . GLU A 1 98 ? -1.568 19.105 6.275 1.00 91.62 98 GLU A CA 1
ATOM 780 C C . GLU A 1 98 ? -2.222 17.804 6.769 1.00 91.62 98 GLU A C 1
ATOM 782 O O . GLU A 1 98 ? -3.291 17.428 6.264 1.00 91.62 98 GLU A O 1
ATOM 787 N N . PRO A 1 99 ? -1.655 17.143 7.802 1.00 92.19 99 PRO A N 1
ATOM 788 C CA . PRO A 1 99 ? -2.261 15.973 8.424 1.00 92.19 99 PRO A CA 1
ATOM 789 C C . PRO A 1 99 ? -3.692 16.246 8.895 1.00 92.19 99 PRO A C 1
ATOM 791 O O . PRO A 1 99 ? -3.999 17.300 9.454 1.00 92.19 99 PRO A O 1
ATOM 794 N N . ARG A 1 100 ? -4.580 15.263 8.709 1.00 91.81 100 ARG A N 1
ATOM 795 C CA . ARG A 1 100 ? -5.965 15.331 9.186 1.00 91.81 100 ARG A CA 1
ATOM 796 C C . ARG A 1 100 ? -6.297 14.156 10.084 1.00 91.81 100 ARG A C 1
ATOM 798 O O . ARG A 1 100 ? -6.001 13.010 9.755 1.00 91.81 100 ARG A O 1
ATOM 805 N N . THR A 1 101 ? -6.981 14.463 11.178 1.00 92.75 101 THR A N 1
ATOM 806 C CA . THR A 1 101 ? -7.558 13.463 12.074 1.00 92.75 101 THR A CA 1
ATOM 807 C C . THR A 1 101 ? -8.979 13.147 11.626 1.00 92.75 101 THR A C 1
ATOM 809 O O . THR A 1 101 ? -9.803 14.048 11.482 1.00 92.75 101 THR A O 1
ATOM 812 N N . ILE A 1 102 ? -9.252 11.862 11.433 1.00 91.88 102 ILE A N 1
ATOM 813 C CA . ILE A 1 102 ? -10.563 11.300 11.087 1.00 91.88 102 ILE A CA 1
ATOM 814 C C . ILE A 1 102 ? -11.087 10.483 12.266 1.00 91.88 102 ILE A C 1
ATOM 816 O O . ILE A 1 102 ? -10.299 9.935 13.042 1.00 91.88 102 ILE A O 1
ATOM 820 N N . LYS A 1 103 ? -12.411 10.405 12.418 1.00 92.88 103 LYS A N 1
ATOM 821 C CA . LYS A 1 103 ? -13.046 9.633 13.492 1.00 92.88 103 LYS A CA 1
ATOM 822 C C . LYS A 1 103 ? -13.930 8.548 12.895 1.00 92.88 103 LYS A C 1
ATOM 824 O O . LYS A 1 103 ? -14.777 8.814 12.052 1.00 92.88 103 LYS A O 1
ATOM 829 N N . LEU A 1 104 ? -13.755 7.330 13.389 1.00 92.94 104 LEU A N 1
ATOM 830 C CA . LEU A 1 104 ? -14.615 6.196 13.095 1.00 92.94 104 LEU A CA 1
ATOM 831 C C . LEU A 1 104 ? -15.448 5.889 14.341 1.00 92.94 104 LEU A C 1
ATOM 833 O O . LEU A 1 104 ? -14.923 5.811 15.450 1.00 92.94 104 LEU A O 1
ATOM 837 N N . THR A 1 105 ? -16.758 5.745 14.181 1.00 92.06 105 THR A N 1
ATOM 838 C CA . THR A 1 105 ? -17.653 5.332 15.267 1.00 92.06 105 THR A CA 1
ATOM 839 C C . THR A 1 105 ? -18.665 4.357 14.701 1.00 92.06 105 THR A C 1
ATOM 841 O O . THR A 1 105 ? -19.428 4.691 13.797 1.00 92.06 105 THR A O 1
ATOM 844 N N . LYS A 1 106 ? -18.643 3.131 15.220 1.00 90.62 106 LYS A N 1
ATOM 845 C CA . LYS A 1 106 ? -19.508 2.044 14.779 1.00 90.62 106 LYS A CA 1
ATOM 846 C C . LYS A 1 106 ? -19.986 1.263 15.995 1.00 90.62 106 LYS A C 1
ATOM 848 O O . LYS A 1 106 ? -19.228 1.041 16.933 1.00 90.62 106 LYS A O 1
ATOM 853 N N . SER A 1 107 ? -21.250 0.865 15.967 1.00 90.69 107 SER A N 1
ATOM 854 C CA . SER A 1 107 ? -21.877 0.048 17.004 1.00 90.69 107 SER A CA 1
ATOM 855 C C . SER A 1 107 ? -22.841 -0.939 16.356 1.00 90.69 107 SER A C 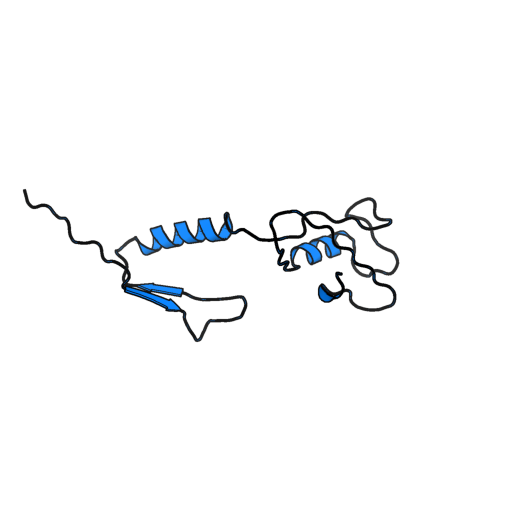1
ATOM 857 O O . SER A 1 107 ? -23.372 -0.666 15.275 1.00 90.69 107 SER A O 1
ATOM 859 N N . GLY A 1 108 ? -23.071 -2.062 17.032 1.00 91.81 108 GLY A N 1
ATOM 860 C CA . GLY A 1 108 ? -23.869 -3.171 16.517 1.00 91.81 108 GLY A CA 1
ATOM 861 C C . GLY A 1 108 ? -23.050 -4.171 15.703 1.00 91.81 108 GLY A C 1
ATOM 862 O O . GLY A 1 108 ? -21.868 -3.967 15.428 1.00 91.81 108 GLY A O 1
ATOM 863 N N . GLU A 1 109 ? -23.700 -5.270 15.340 1.00 91.25 109 GLU A N 1
ATOM 864 C CA . GLU A 1 109 ? -23.079 -6.370 14.608 1.00 91.25 109 GLU A CA 1
ATOM 865 C C . GLU A 1 109 ? -22.811 -5.997 13.145 1.00 91.25 109 GLU A C 1
ATOM 867 O O . GL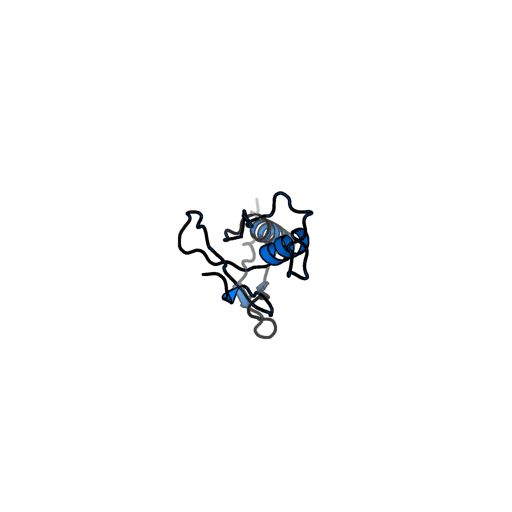U A 1 109 ? -23.632 -5.362 12.475 1.00 91.25 109 GLU A O 1
ATOM 872 N N . GLY A 1 110 ? -21.662 -6.428 12.627 1.00 93.50 110 GLY A N 1
ATOM 873 C CA . GLY A 1 110 ? -21.338 -6.336 11.209 1.00 93.50 110 GLY A CA 1
ATOM 874 C C . GLY A 1 110 ? -19.902 -5.915 10.924 1.00 93.50 110 GLY A C 1
ATOM 875 O O . GLY A 1 110 ? -19.135 -5.549 11.809 1.00 93.50 110 GLY A O 1
ATOM 876 N N . LEU A 1 111 ? -19.552 -5.964 9.639 1.00 93.88 111 LEU A N 1
ATOM 877 C CA . LEU A 1 111 ? -18.227 -5.589 9.154 1.00 93.88 111 LEU A CA 1
ATOM 878 C C . LEU A 1 111 ? -18.050 -4.070 9.154 1.00 93.88 111 LEU A C 1
ATOM 880 O O . LEU A 1 111 ? -18.881 -3.340 8.604 1.00 93.88 111 LEU A O 1
ATOM 884 N N . VAL A 1 112 ? -16.919 -3.622 9.690 1.00 94.44 112 VAL A N 1
ATOM 885 C CA . VAL A 1 112 ? -16.457 -2.237 9.600 1.00 94.44 112 VAL A CA 1
ATOM 886 C C . VAL A 1 112 ? -15.679 -2.068 8.300 1.00 94.44 112 VAL A C 1
ATOM 888 O O . VAL A 1 112 ? -14.736 -2.805 8.030 1.00 94.44 112 VAL A O 1
ATOM 891 N N . LYS A 1 113 ? -16.082 -1.120 7.455 1.00 94.38 113 LYS A N 1
ATOM 892 C CA . LYS A 1 113 ? -15.452 -0.866 6.152 1.00 94.38 113 LYS A CA 1
ATOM 893 C C . LYS A 1 113 ? -1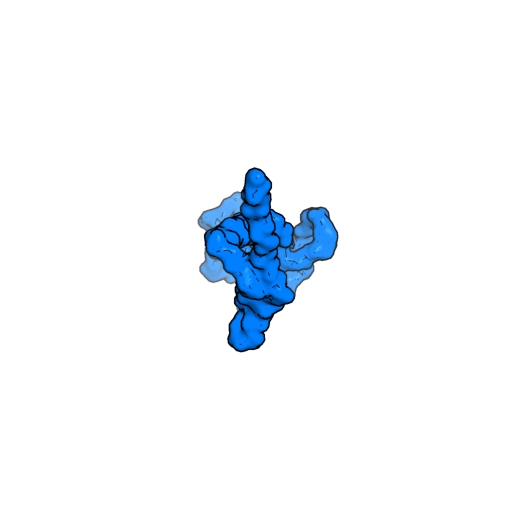4.883 0.546 6.100 1.00 94.38 113 LYS A C 1
ATOM 895 O O . LYS A 1 113 ? -15.367 1.448 6.770 1.00 94.38 113 LYS A O 1
ATOM 900 N N . ALA A 1 114 ? -13.929 0.783 5.199 1.00 92.00 114 ALA A N 1
ATOM 901 C CA . ALA A 1 114 ? -13.334 2.112 5.002 1.00 92.00 114 ALA A CA 1
ATOM 902 C C . ALA A 1 114 ? -14.360 3.216 4.664 1.00 92.00 114 ALA A C 1
ATOM 904 O O . ALA A 1 114 ? -14.121 4.384 4.940 1.00 92.00 114 ALA A O 1
ATOM 905 N N . LYS A 1 115 ? -15.520 2.857 4.099 1.00 91.00 115 LYS A N 1
ATOM 906 C CA . LYS A 1 115 ? -16.625 3.798 3.844 1.00 91.00 115 LYS A CA 1
ATOM 907 C C . LYS A 1 115 ? -17.318 4.316 5.113 1.00 91.00 115 LYS A C 1
ATOM 909 O O . LYS A 1 115 ? -18.085 5.262 5.015 1.00 91.00 115 LYS A O 1
ATOM 914 N N . ASP A 1 116 ? -17.113 3.658 6.254 1.00 91.12 116 ASP A N 1
ATOM 915 C CA . ASP A 1 116 ? -17.707 4.038 7.539 1.00 91.12 116 ASP A CA 1
ATOM 916 C C . ASP A 1 116 ? -16.861 5.108 8.262 1.00 91.12 116 ASP A C 1
ATOM 918 O O . ASP A 1 116 ? -17.260 5.612 9.310 1.00 91.12 116 ASP A O 1
ATOM 922 N N . ILE A 1 117 ? -15.691 5.454 7.710 1.00 86.38 117 ILE A N 1
ATOM 923 C CA . ILE A 1 117 ? -14.830 6.542 8.180 1.00 86.38 117 ILE A CA 1
ATOM 924 C C . ILE A 1 117 ? -15.472 7.881 7.784 1.00 86.38 117 ILE A C 1
ATOM 926 O O . ILE A 1 117 ? -15.771 8.086 6.606 1.00 86.38 117 ILE A O 1
ATOM 930 N N . LEU A 1 118 ? -15.673 8.769 8.766 1.00 68.06 118 LEU A N 1
ATOM 931 C CA . LEU A 1 118 ? -16.254 10.109 8.593 1.00 68.06 118 LEU A CA 1
ATOM 932 C C . LEU A 1 118 ? -15.215 11.141 8.136 1.00 68.06 118 LEU A C 1
ATOM 934 O O . LEU A 1 118 ? -14.088 11.133 8.690 1.00 68.06 118 LEU A O 1
#

Solvent-accessible surface area (backbone atoms only — not comparable to full-atom values): 8149 Å² total; per-residue (Å²): 134,86,77,86,74,73,82,76,64,64,59,79,50,78,45,68,45,80,91,51,58,57,100,88,44,76,44,78,49,76,42,56,65,46,93,66,44,61,57,57,52,50,54,52,49,54,49,46,65,74,75,66,66,85,83,48,70,76,86,78,85,86,59,89,97,57,90,56,59,91,41,74,50,93,97,51,93,59,41,42,51,55,52,54,55,55,48,67,70,50,87,53,83,69,91,73,88,74,90,79,91,70,60,72,80,85,80,81,92,78,87,88,52,84,85,61,54,95

Mean predicted aligned error: 7.69 Å